Protein AF-0000000084555971 (afdb_homodimer)

Sequence (126 aa):
MSLELKLMESYNDGLSKGIIKGENAANRRTAMRMLKAEEPIEKIIKYTSLTEEEIQVLVGQVRMSLELKLMESYNDGLSKGIIKGENAANRRTAMRMLKAEEPIEKIIKYTSLTEEEIQVLVGQVR

Secondary structure (DSSP, 8-state):
--HHHHHHHHHHHHHHHHHHHHHHHHHHHHHHHHHHTT--HHHHHHHH---HHHHHHHHHHH-/--HHHHHHHHHHHHHHHHHHHHHHHHHHHHHHHHHHTT--HHHHHHHH---HHHHHHHHHHH-

Organism: NCBI:txid82374

Structure (mmCIF, N/CA/C/O backbone):
data_AF-0000000084555971-model_v1
#
loop_
_entity.id
_entity.type
_entity.pdbx_description
1 polymer Transposase
#
loop_
_atom_site.group_PDB
_atom_site.id
_atom_site.type_symbol
_atom_site.label_atom_id
_atom_site.label_alt_id
_atom_site.label_comp_id
_atom_site.label_asym_id
_atom_site.label_entity_id
_atom_site.label_seq_id
_atom_site.pdbx_PDB_ins_code
_atom_site.Cartn_x
_atom_site.Cartn_y
_atom_site.Cartn_z
_atom_site.occupancy
_atom_site.B_iso_or_equiv
_atom_site.auth_seq_id
_atom_site.auth_comp_id
_atom_site.auth_asym_id
_atom_site.auth_atom_id
_atom_site.pdbx_PDB_model_num
ATOM 1 N N . MET A 1 1 ? 6.602 27.656 20.719 1 73.94 1 MET A N 1
ATOM 2 C CA . MET A 1 1 ? 7.09 27.234 19.406 1 73.94 1 MET A CA 1
ATOM 3 C C . MET A 1 1 ? 6.5 28.109 18.297 1 73.94 1 MET A C 1
ATOM 5 O O . MET A 1 1 ? 5.359 28.562 18.406 1 73.94 1 MET A O 1
ATOM 9 N N . SER A 1 2 ? 7.312 28.578 17.219 1 91.25 2 SER A N 1
ATOM 10 C CA . SER A 1 2 ? 6.824 29.453 16.141 1 91.25 2 SER A CA 1
ATOM 11 C C . SER A 1 2 ? 5.703 28.781 15.352 1 91.25 2 SER A C 1
ATOM 13 O O . SER A 1 2 ? 5.535 27.562 15.422 1 91.25 2 SER A O 1
ATOM 15 N N . LEU A 1 3 ? 4.824 29.625 14.875 1 93.25 3 LEU A N 1
ATOM 16 C CA . LEU A 1 3 ? 3.723 29.188 14.023 1 93.25 3 LEU A CA 1
ATOM 17 C C . LEU A 1 3 ? 4.219 28.25 12.93 1 93.25 3 LEU A C 1
ATOM 19 O O . LEU A 1 3 ? 3.588 27.234 12.648 1 93.25 3 LEU A O 1
ATOM 23 N N . GLU A 1 4 ? 5.32 28.547 12.336 1 94.94 4 GLU A N 1
ATOM 24 C CA . GLU A 1 4 ? 5.906 27.734 11.273 1 94.94 4 GLU A CA 1
ATOM 25 C C . GLU A 1 4 ? 6.254 26.328 11.773 1 94.94 4 GLU A C 1
ATOM 27 O O . GLU A 1 4 ? 6.023 25.344 11.086 1 94.94 4 GLU A O 1
ATOM 32 N N . LEU A 1 5 ? 6.871 26.219 12.906 1 96.44 5 LEU A N 1
ATOM 33 C CA . LEU A 1 5 ? 7.246 24.938 13.477 1 96.44 5 LEU A CA 1
ATOM 34 C C . LEU A 1 5 ? 6.012 24.094 13.773 1 96.44 5 LEU A C 1
ATOM 36 O O . LEU A 1 5 ? 6.016 22.875 13.547 1 96.44 5 LEU A O 1
ATOM 40 N N . LYS A 1 6 ? 4.969 24.766 14.328 1 97.69 6 LYS A N 1
ATOM 41 C CA . LYS A 1 6 ? 3.723 24.062 14.633 1 97.69 6 LYS A CA 1
ATOM 42 C C . LYS A 1 6 ? 3.072 23.531 13.359 1 97.69 6 LYS A C 1
ATOM 44 O O . LYS A 1 6 ? 2.516 22.422 13.359 1 97.69 6 LYS A O 1
ATOM 49 N N . LEU A 1 7 ? 3.111 24.25 12.344 1 97.38 7 LEU A N 1
ATOM 50 C CA . LEU A 1 7 ? 2.564 23.828 11.055 1 97.38 7 LEU A CA 1
ATOM 51 C C . LEU A 1 7 ? 3.359 22.656 10.477 1 97.38 7 LEU A C 1
ATOM 53 O O . LEU A 1 7 ? 2.777 21.719 9.945 1 97.38 7 LEU A O 1
ATOM 57 N N . MET A 1 8 ? 4.652 22.719 10.562 1 97.5 8 MET A N 1
ATOM 58 C CA . MET A 1 8 ? 5.516 21.656 10.078 1 97.5 8 MET A CA 1
ATOM 59 C C . MET A 1 8 ? 5.258 20.359 10.859 1 97.5 8 MET A C 1
ATOM 61 O O . MET A 1 8 ? 5.18 19.281 10.273 1 97.5 8 MET A O 1
ATOM 65 N N . GLU A 1 9 ? 5.195 20.453 12.133 1 97.88 9 GLU A N 1
ATOM 66 C CA . GLU A 1 9 ? 4.922 19.297 12.977 1 97.88 9 GLU A CA 1
ATOM 67 C C . GLU A 1 9 ? 3.576 18.656 12.625 1 97.88 9 GLU A C 1
ATOM 69 O O . GLU A 1 9 ? 3.455 17.438 12.578 1 97.88 9 GLU A O 1
ATOM 74 N N . SER A 1 10 ? 2.617 19.562 12.484 1 98.38 10 SER A N 1
ATOM 75 C CA . SER A 1 10 ? 1.288 19.094 12.109 1 98.38 10 SER A CA 1
ATOM 76 C C . SER A 1 10 ? 1.318 18.359 10.773 1 98.38 10 SER A C 1
ATOM 78 O O . SER A 1 10 ? 0.711 17.297 10.625 1 98.38 10 SER A O 1
ATOM 80 N N . TYR A 1 11 ? 1.963 18.875 9.82 1 98.44 11 TYR A N 1
ATOM 81 C CA . TYR A 1 11 ? 2.135 18.25 8.516 1 98.44 11 TYR A CA 1
ATOM 82 C C . TYR A 1 11 ? 2.803 16.875 8.648 1 98.44 11 TYR A C 1
ATOM 84 O O . TYR A 1 11 ? 2.34 15.898 8.062 1 98.44 11 TYR A O 1
ATOM 92 N N . ASN A 1 12 ? 3.896 16.797 9.383 1 98.56 12 ASN A N 1
ATOM 93 C CA . ASN A 1 12 ? 4.656 15.562 9.555 1 98.56 12 ASN A CA 1
ATOM 94 C C . ASN A 1 12 ? 3.83 14.492 10.25 1 98.56 12 ASN A C 1
ATOM 96 O O . ASN A 1 12 ? 3.936 13.305 9.922 1 98.56 12 ASN A O 1
ATOM 100 N N . ASP A 1 13 ? 3.061 14.914 11.203 1 98.5 13 ASP A N 1
ATOM 101 C CA . ASP A 1 13 ? 2.156 13.984 11.867 1 98.5 13 ASP A CA 1
ATOM 102 C C . ASP A 1 13 ? 1.154 13.391 10.883 1 98.5 13 ASP A C 1
ATOM 104 O O . ASP A 1 13 ? 0.941 12.172 10.859 1 98.5 13 ASP A O 1
ATOM 108 N N . GLY A 1 14 ? 0.519 14.242 10.07 1 98.62 14 GLY A N 1
ATOM 109 C CA . GLY A 1 14 ? -0.382 13.773 9.031 1 98.62 14 GLY A CA 1
ATOM 110 C C . GLY A 1 14 ? 0.284 12.828 8.047 1 98.62 14 GLY A C 1
ATOM 111 O O . GLY A 1 14 ? -0.279 11.789 7.691 1 98.62 14 GLY A O 1
ATOM 112 N N . LEU A 1 15 ? 1.436 13.219 7.664 1 98.56 15 LEU A N 1
ATOM 113 C CA . LEU A 1 15 ? 2.197 12.43 6.707 1 98.56 15 LEU A CA 1
ATOM 114 C C . LEU A 1 15 ? 2.451 11.023 7.246 1 98.56 15 LEU A C 1
ATOM 116 O O . LEU A 1 15 ? 2.215 10.031 6.547 1 98.56 15 LEU A O 1
ATOM 120 N N . SER A 1 16 ? 2.938 10.938 8.461 1 98.56 16 SER A N 1
ATOM 121 C CA . SER A 1 16 ? 3.246 9.656 9.086 1 98.56 16 SER A CA 1
ATOM 122 C C . SER A 1 16 ? 2 8.781 9.203 1 98.56 16 SER A C 1
ATOM 124 O O . SER A 1 16 ? 2.033 7.602 8.852 1 98.56 16 SER A O 1
ATOM 126 N N . LYS A 1 17 ? 0.97 9.367 9.656 1 98.56 17 LYS A N 1
ATOM 127 C CA . LYS A 1 17 ? -0.292 8.641 9.766 1 98.56 17 LYS A CA 1
ATOM 128 C C . LYS A 1 17 ? -0.801 8.203 8.398 1 98.56 17 LYS A C 1
ATOM 130 O O . LYS A 1 17 ? -1.297 7.09 8.234 1 98.56 17 LYS A O 1
ATOM 135 N N . GLY A 1 18 ? -0.725 9.094 7.438 1 98.62 18 GLY A N 1
ATOM 136 C CA . GLY A 1 18 ? -1.142 8.797 6.078 1 98.62 18 GLY A CA 1
ATOM 137 C C . GLY A 1 18 ? -0.38 7.633 5.465 1 98.62 18 GLY A C 1
ATOM 13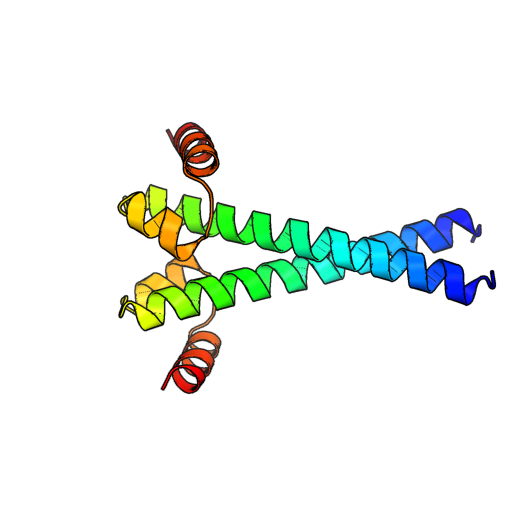8 O O . GLY A 1 18 ? -0.967 6.789 4.789 1 98.62 18 GLY A O 1
ATOM 139 N N . ILE A 1 19 ? 0.893 7.621 5.711 1 98.5 19 ILE A N 1
ATOM 140 C CA . ILE A 1 19 ? 1.728 6.547 5.184 1 98.5 19 ILE A CA 1
ATOM 141 C C . ILE A 1 19 ? 1.241 5.203 5.727 1 98.5 19 ILE A C 1
ATOM 143 O O . ILE A 1 19 ? 1.033 4.258 4.961 1 98.5 19 ILE A O 1
ATOM 147 N N . ILE A 1 20 ? 1.022 5.109 6.969 1 97.94 20 ILE A N 1
ATOM 148 C CA . ILE A 1 20 ? 0.573 3.877 7.605 1 97.94 20 ILE A CA 1
ATOM 149 C C . ILE A 1 20 ? -0.793 3.477 7.055 1 97.94 20 ILE A C 1
ATOM 151 O O . ILE A 1 20 ? -1.005 2.322 6.68 1 97.94 20 ILE A O 1
ATOM 155 N N . LYS A 1 21 ? -1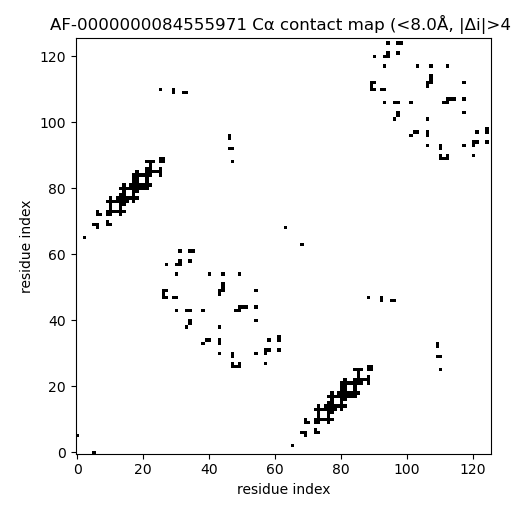.663 4.418 6.957 1 98 21 LYS A N 1
ATOM 156 C CA . LYS A 1 21 ? -3 4.172 6.426 1 98 21 LYS A CA 1
ATOM 157 C C . LYS A 1 21 ? -2.938 3.707 4.973 1 98 21 LYS A C 1
ATOM 159 O O . LYS A 1 21 ? -3.646 2.777 4.582 1 98 21 LYS A O 1
ATOM 164 N N . GLY A 1 22 ? -2.109 4.355 4.211 1 97.88 22 GLY A N 1
ATOM 165 C CA . GLY A 1 22 ? -1.953 4.004 2.809 1 97.88 22 GLY A CA 1
ATOM 166 C C . GLY A 1 22 ? -1.402 2.604 2.602 1 97.88 22 GLY A C 1
ATOM 167 O O . GLY A 1 22 ? -1.902 1.852 1.764 1 97.88 22 GLY A O 1
ATOM 168 N N . GLU A 1 23 ? -0.38 2.305 3.355 1 97.69 23 GLU A N 1
ATOM 169 C CA . GLU A 1 23 ? 0.211 0.973 3.273 1 97.69 23 GLU A CA 1
ATOM 170 C C . GLU A 1 23 ? -0.817 -0.108 3.598 1 97.69 23 GLU A C 1
ATOM 172 O O . GLU A 1 23 ? -0.934 -1.098 2.873 1 97.69 23 GLU A O 1
ATOM 177 N N . ASN A 1 24 ? -1.52 0.075 4.641 1 96.94 24 ASN A N 1
ATOM 178 C CA . ASN A 1 24 ? -2.527 -0.9 5.043 1 96.94 24 ASN A CA 1
ATOM 179 C C . ASN A 1 24 ? -3.619 -1.048 3.99 1 96.94 24 ASN A C 1
ATOM 181 O O . ASN A 1 24 ? -4.039 -2.164 3.676 1 96.94 24 ASN A O 1
ATOM 185 N N . ALA A 1 25 ? -4.098 0.045 3.504 1 96.69 25 ALA A N 1
ATOM 186 C CA . ALA A 1 25 ? -5.145 0.025 2.484 1 96.69 25 ALA A CA 1
ATOM 187 C C . ALA A 1 25 ? -4.691 -0.744 1.247 1 96.69 25 ALA A C 1
ATOM 189 O O . ALA A 1 25 ? -5.441 -1.554 0.701 1 96.69 25 ALA A O 1
ATOM 190 N N . ALA A 1 26 ? -3.453 -0.472 0.787 1 97.69 26 ALA A N 1
ATOM 191 C CA . ALA A 1 26 ? -2.922 -1.132 -0.403 1 97.69 26 ALA A CA 1
ATOM 192 C C . ALA A 1 26 ? -2.762 -2.633 -0.174 1 97.69 26 ALA A C 1
ATOM 194 O O . ALA A 1 26 ? -3.08 -3.438 -1.051 1 97.69 26 ALA A O 1
ATOM 195 N N . ASN A 1 27 ? -2.248 -2.951 0.981 1 98 27 ASN A N 1
ATOM 196 C CA . ASN A 1 27 ? -2.086 -4.367 1.3 1 98 27 ASN A CA 1
ATOM 197 C C . ASN A 1 27 ? -3.426 -5.094 1.316 1 98 27 ASN A C 1
ATOM 199 O O . ASN A 1 27 ? -3.543 -6.199 0.78 1 98 27 ASN A O 1
ATOM 203 N N . ARG A 1 28 ? -4.422 -4.516 1.865 1 97.19 28 ARG A N 1
ATOM 204 C CA . ARG A 1 28 ? -5.754 -5.109 1.929 1 97.19 28 ARG A CA 1
ATOM 205 C C . ARG A 1 28 ? -6.355 -5.254 0.535 1 97.19 28 ARG A C 1
ATOM 207 O O . ARG A 1 28 ? -6.98 -6.27 0.225 1 97.19 28 ARG A O 1
ATOM 214 N N . ARG A 1 29 ? -6.168 -4.219 -0.214 1 97.19 29 ARG A N 1
ATOM 215 C CA . ARG A 1 29 ? -6.68 -4.254 -1.58 1 97.19 29 ARG A CA 1
ATOM 216 C C . ARG A 1 29 ? -6.043 -5.395 -2.371 1 97.19 29 ARG A C 1
ATOM 218 O O . ARG A 1 29 ? -6.738 -6.133 -3.072 1 97.19 29 ARG A O 1
ATOM 225 N N . THR A 1 30 ? -4.734 -5.48 -2.273 1 98.38 30 THR A N 1
ATOM 226 C CA . THR A 1 30 ? -4.023 -6.547 -2.969 1 98.38 30 THR A CA 1
ATOM 227 C C . THR A 1 30 ? -4.488 -7.918 -2.475 1 98.38 30 THR A C 1
ATOM 229 O O . THR A 1 30 ? -4.746 -8.82 -3.277 1 98.38 30 THR A O 1
ATOM 232 N N . ALA A 1 31 ? -4.672 -8.047 -1.209 1 98.06 31 ALA A N 1
ATOM 233 C CA . ALA A 1 31 ? -5.148 -9.305 -0.625 1 98.06 31 ALA A CA 1
ATOM 234 C C . ALA A 1 31 ? -6.527 -9.672 -1.162 1 98.06 31 ALA A C 1
ATOM 236 O O . ALA A 1 31 ? -6.773 -10.82 -1.527 1 98.06 31 ALA A O 1
ATOM 237 N N . MET A 1 32 ? -7.359 -8.727 -1.218 1 97.12 32 MET A N 1
ATOM 238 C CA . MET A 1 32 ? -8.719 -8.945 -1.713 1 97.12 32 MET A CA 1
ATOM 239 C C . MET A 1 32 ? -8.695 -9.43 -3.16 1 97.12 32 MET A C 1
ATOM 241 O O . MET A 1 32 ? -9.445 -10.336 -3.529 1 97.12 32 MET A O 1
ATOM 245 N N . ARG A 1 33 ? -7.848 -8.805 -3.916 1 97.25 33 ARG A N 1
ATOM 246 C CA . ARG A 1 33 ? -7.719 -9.203 -5.316 1 97.25 33 ARG A CA 1
ATOM 247 C C . ARG A 1 33 ? -7.227 -10.641 -5.438 1 97.25 33 ARG A C 1
ATOM 249 O O . ARG A 1 33 ? -7.723 -11.406 -6.266 1 97.25 33 ARG A O 1
ATOM 256 N N . MET A 1 34 ? -6.344 -10.961 -4.633 1 97.69 34 MET A N 1
ATOM 257 C CA . MET A 1 34 ? -5.777 -12.305 -4.676 1 97.69 34 MET A CA 1
ATOM 258 C C . MET A 1 3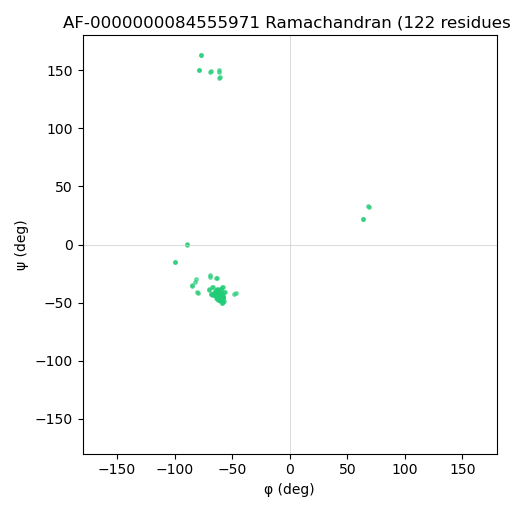4 ? -6.793 -13.336 -4.195 1 97.69 34 MET A C 1
ATOM 260 O O . MET A 1 34 ? -6.867 -14.438 -4.742 1 97.69 34 MET A O 1
ATOM 264 N N . LEU A 1 35 ? -7.539 -12.977 -3.191 1 97 35 LEU A N 1
ATOM 265 C CA . LEU A 1 35 ? -8.586 -13.867 -2.709 1 97 35 LEU A CA 1
ATOM 266 C C . LEU A 1 35 ? -9.625 -14.125 -3.795 1 97 35 LEU A C 1
ATOM 268 O O . LEU A 1 35 ? -10.031 -15.273 -4.012 1 97 35 LEU A O 1
ATOM 272 N N . LYS A 1 36 ? -9.977 -13.094 -4.453 1 95.69 36 LYS A N 1
ATOM 273 C CA . LYS A 1 36 ? -10.961 -13.211 -5.52 1 95.69 36 LYS A CA 1
ATOM 274 C C . LYS A 1 36 ? -10.445 -14.094 -6.652 1 95.69 36 LYS A C 1
ATOM 276 O O . LYS A 1 36 ? -11.219 -14.797 -7.305 1 95.69 36 LYS A O 1
ATOM 281 N N . ALA A 1 37 ? -9.141 -14.07 -6.758 1 95.69 37 ALA A N 1
ATOM 282 C CA . ALA A 1 37 ? -8.5 -14.875 -7.793 1 95.69 37 ALA A CA 1
ATOM 283 C C . ALA A 1 37 ? -8.18 -16.281 -7.277 1 95.69 37 ALA A C 1
ATOM 285 O O . ALA A 1 37 ? -7.527 -17.062 -7.965 1 95.69 37 ALA A O 1
ATOM 286 N N . GLU A 1 38 ? -8.508 -16.516 -6.051 1 96.12 38 GLU A N 1
ATOM 287 C CA . GLU A 1 38 ? -8.375 -17.844 -5.43 1 96.12 38 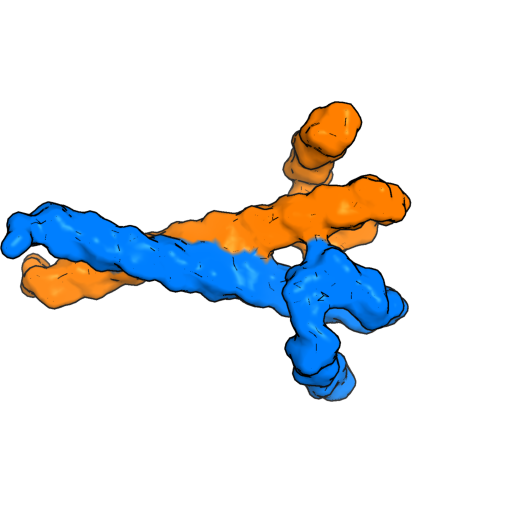GLU A CA 1
ATOM 288 C C . GLU A 1 38 ? -6.902 -18.219 -5.25 1 96.12 38 GLU A C 1
ATOM 290 O O . GLU A 1 38 ? -6.523 -19.375 -5.441 1 96.12 38 GLU A O 1
ATOM 295 N N . GLU A 1 39 ? -6.172 -17.25 -5.031 1 96.44 39 GLU A N 1
ATOM 296 C CA . GLU A 1 39 ? -4.781 -17.531 -4.684 1 96.44 39 GLU A CA 1
ATOM 297 C C . GLU A 1 39 ? -4.676 -18.188 -3.311 1 96.44 39 GLU A C 1
ATOM 299 O O . GLU A 1 39 ? -5.488 -17.906 -2.424 1 96.44 39 GLU A O 1
ATOM 304 N N . PRO A 1 40 ? -3.633 -19.031 -3.172 1 95.69 40 PRO A N 1
ATOM 305 C CA . PRO A 1 40 ? -3.441 -19.656 -1.861 1 95.69 40 PRO A CA 1
ATOM 306 C C . PRO A 1 40 ? -3.188 -18.641 -0.752 1 95.69 40 PRO A C 1
ATOM 308 O O . PRO A 1 40 ? -2.455 -17.672 -0.957 1 95.69 40 PRO A O 1
ATOM 311 N N . ILE A 1 41 ? -3.695 -18.859 0.474 1 95.19 41 ILE A N 1
ATOM 312 C CA . ILE A 1 41 ? -3.631 -17.953 1.615 1 95.19 41 ILE A CA 1
ATOM 313 C C . ILE A 1 41 ? -2.174 -17.734 2.01 1 95.19 41 ILE A C 1
ATOM 315 O O . ILE A 1 41 ? -1.79 -16.609 2.363 1 95.19 41 ILE A O 1
ATOM 319 N N . GLU A 1 42 ? -1.393 -18.75 1.942 1 95.56 42 GLU A N 1
ATOM 320 C CA . GLU A 1 42 ? 0.02 -18.656 2.299 1 95.56 42 GLU A CA 1
ATOM 321 C C . GLU A 1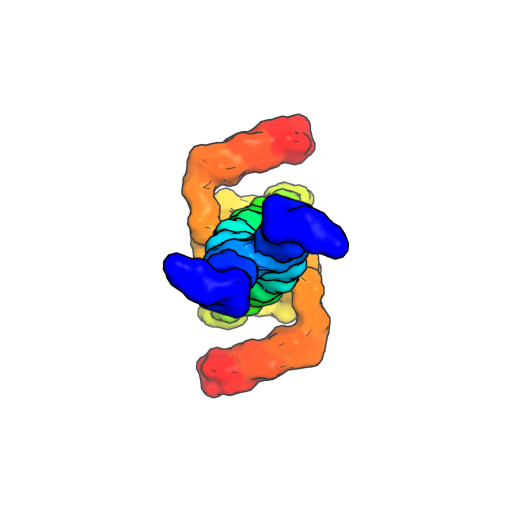 42 ? 0.742 -17.641 1.418 1 95.56 42 GLU A C 1
ATOM 323 O O . GLU A 1 42 ? 1.604 -16.906 1.896 1 95.56 42 GLU A O 1
ATOM 328 N N . LYS A 1 43 ? 0.425 -17.578 0.165 1 96.31 43 LYS A N 1
ATOM 329 C CA . LYS A 1 43 ? 1.012 -16.609 -0.761 1 96.31 43 LYS A CA 1
ATOM 330 C C . LYS A 1 43 ? 0.558 -15.195 -0.437 1 96.31 43 LYS A C 1
ATOM 332 O O . LYS A 1 43 ? 1.354 -14.25 -0.491 1 96.31 43 LYS A O 1
ATOM 337 N N . ILE A 1 44 ? -0.68 -15.047 -0.139 1 97.56 44 ILE A N 1
ATOM 338 C CA . ILE A 1 44 ? -1.244 -13.742 0.187 1 97.56 44 ILE A CA 1
ATOM 339 C C . ILE A 1 44 ? -0.543 -13.164 1.416 1 97.56 44 ILE A C 1
ATOM 341 O O . ILE A 1 44 ? -0.147 -12 1.424 1 97.56 44 ILE A O 1
ATOM 345 N N . ILE A 1 45 ? -0.337 -13.992 2.4 1 96.75 45 ILE A N 1
ATOM 346 C CA . ILE A 1 45 ? 0.35 -13.57 3.619 1 96.75 45 ILE A CA 1
ATOM 347 C C . ILE A 1 45 ? 1.78 -13.156 3.289 1 96.75 45 ILE A C 1
ATOM 349 O O . ILE A 1 45 ? 2.248 -12.109 3.74 1 96.75 45 ILE A O 1
ATOM 353 N N . LYS A 1 46 ? 2.35 -13.938 2.523 1 96.44 46 LYS A N 1
ATOM 354 C CA . LYS A 1 46 ? 3.748 -13.719 2.164 1 96.44 46 LYS A CA 1
ATOM 355 C C . LYS A 1 46 ? 3.934 -12.398 1.426 1 96.44 46 LYS A C 1
ATOM 357 O O . LYS A 1 46 ? 4.895 -11.672 1.677 1 96.44 46 LYS A O 1
ATOM 362 N N . TYR A 1 47 ? 3.094 -12.125 0.564 1 97.44 47 TYR A N 1
ATOM 363 C CA . TYR A 1 47 ? 3.297 -10.984 -0.323 1 97.44 47 TYR A CA 1
ATOM 364 C C . TYR A 1 47 ? 2.803 -9.695 0.324 1 97.44 47 TYR A C 1
ATOM 366 O O . TYR A 1 47 ? 3.393 -8.633 0.13 1 97.44 47 TYR A O 1
ATOM 374 N N . THR A 1 48 ? 1.736 -9.711 1.092 1 97.31 48 THR A N 1
ATOM 375 C CA . THR A 1 48 ? 1.108 -8.5 1.609 1 97.31 48 THR A CA 1
ATOM 376 C C . THR A 1 48 ? 1.541 -8.242 3.051 1 97.31 48 THR A C 1
ATOM 378 O O . THR A 1 48 ? 1.323 -7.148 3.582 1 97.31 48 THR A O 1
ATOM 381 N N . SER A 1 49 ? 2.074 -9.156 3.674 1 93.81 49 SER A N 1
ATOM 382 C CA . SER A 1 49 ? 2.539 -9.086 5.055 1 93.81 49 SER A CA 1
ATOM 383 C C . SER A 1 49 ? 1.381 -8.859 6.02 1 93.81 49 SER A C 1
ATOM 385 O O . SER A 1 49 ? 1.551 -8.227 7.062 1 93.81 49 SER A O 1
ATOM 387 N N . LEU A 1 50 ? 0.259 -9.18 5.602 1 96.25 50 LEU A N 1
ATOM 388 C CA . LEU A 1 50 ? -0.891 -9.211 6.5 1 96.25 50 LEU A CA 1
ATOM 389 C C . LEU A 1 50 ? -0.886 -10.477 7.352 1 96.25 50 LEU A C 1
ATOM 391 O O . LEU A 1 50 ? -0.376 -11.516 6.926 1 96.25 50 LEU A O 1
ATOM 395 N N . THR A 1 51 ? -1.431 -10.289 8.477 1 95.56 51 THR A N 1
ATOM 396 C CA . THR A 1 51 ? -1.502 -11.453 9.352 1 95.56 51 THR A CA 1
ATOM 397 C C . THR A 1 51 ? -2.621 -12.391 8.914 1 95.56 51 THR A C 1
ATOM 399 O O . THR A 1 51 ? -3.514 -11.992 8.164 1 95.56 51 THR A O 1
ATOM 402 N N . GLU A 1 52 ? -2.533 -13.594 9.406 1 94.75 52 GLU A N 1
ATOM 403 C CA . GLU A 1 52 ? -3.588 -14.562 9.125 1 94.75 52 GLU A CA 1
ATOM 404 C C . GLU A 1 52 ? -4.949 -14.047 9.578 1 94.75 52 GLU A C 1
ATOM 406 O O . GLU A 1 52 ? -5.957 -14.25 8.898 1 94.75 52 GLU A O 1
ATOM 411 N N . GLU A 1 53 ? -4.945 -13.422 10.719 1 95.38 53 GLU A N 1
ATOM 412 C CA . GLU A 1 53 ? -6.18 -12.867 11.266 1 95.38 53 GLU A CA 1
ATOM 413 C C . GLU A 1 53 ? -6.766 -11.812 10.344 1 95.38 53 GLU A C 1
ATOM 415 O O . GLU A 1 53 ? -7.973 -11.789 10.102 1 95.38 53 GLU A O 1
ATOM 420 N N . GLU A 1 54 ? -5.973 -10.969 9.836 1 95.75 54 GLU A N 1
ATOM 421 C CA . GLU A 1 54 ? -6.418 -9.93 8.914 1 95.75 54 GLU A CA 1
ATOM 422 C C . GLU A 1 54 ? -6.984 -10.531 7.633 1 95.75 54 GLU A C 1
ATOM 424 O O . GLU A 1 54 ? -7.996 -10.055 7.113 1 95.75 54 GLU A O 1
ATOM 429 N N . ILE A 1 55 ? -6.359 -11.523 7.172 1 95.31 55 ILE A N 1
ATOM 430 C CA . ILE A 1 55 ? -6.797 -12.195 5.953 1 95.31 55 ILE A CA 1
ATOM 431 C C . ILE A 1 55 ? -8.156 -12.844 6.18 1 95.31 55 ILE A C 1
ATOM 433 O O . ILE A 1 55 ? -9.023 -12.805 5.305 1 95.31 55 ILE A O 1
ATOM 437 N N . GLN A 1 56 ? -8.297 -13.422 7.312 1 93.31 56 GLN A N 1
ATOM 438 C CA . GLN A 1 56 ? -9.555 -14.086 7.617 1 93.31 56 GLN A CA 1
ATOM 439 C C . GLN A 1 56 ? -10.711 -13.086 7.625 1 93.31 56 GLN A C 1
ATOM 441 O O . GLN A 1 56 ? -11.828 -13.414 7.203 1 93.31 56 GLN A O 1
ATOM 446 N N . VAL A 1 57 ? -10.422 -11.961 8.133 1 94.56 57 VAL A N 1
ATOM 447 C CA . VAL A 1 57 ? -11.422 -10.906 8.125 1 94.56 57 VAL A CA 1
ATOM 448 C C . VAL A 1 57 ? -11.812 -10.57 6.684 1 94.56 57 VAL A C 1
ATOM 450 O O . VAL A 1 57 ? -12.992 -10.391 6.379 1 94.56 57 VAL A O 1
ATOM 453 N N . LEU A 1 58 ? -10.883 -10.484 5.805 1 94.31 58 LEU A N 1
ATOM 454 C CA . LEU A 1 58 ? -11.125 -10.156 4.406 1 94.31 58 LEU A CA 1
ATOM 455 C C . LEU A 1 58 ? -11.898 -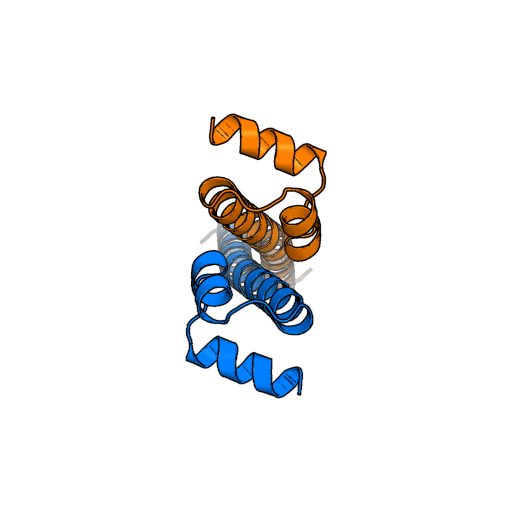11.273 3.713 1 94.31 58 LEU A C 1
ATOM 457 O O . LEU A 1 58 ? -12.742 -11.008 2.855 1 94.31 58 LEU A O 1
ATOM 461 N N . VAL A 1 59 ? -11.547 -12.484 4.129 1 92 59 VAL A N 1
ATOM 462 C CA . VAL A 1 59 ? -12.266 -13.625 3.584 1 92 59 VAL A CA 1
ATOM 463 C C . VAL A 1 59 ? -13.758 -13.492 3.881 1 92 59 VAL A C 1
ATOM 465 O O . VAL A 1 59 ? -14.602 -13.773 3.021 1 92 59 VAL A O 1
ATOM 468 N N . GLY A 1 60 ? -13.945 -12.977 5.039 1 90.62 60 GLY A N 1
ATOM 469 C CA . GLY A 1 60 ? -15.328 -12.766 5.449 1 90.62 60 GLY A CA 1
ATOM 470 C C . GLY A 1 60 ? -16.031 -11.68 4.656 1 90.62 60 GLY A C 1
ATOM 471 O O . GLY A 1 60 ? -17.25 -11.703 4.504 1 90.62 60 GLY A O 1
ATOM 472 N N . GLN A 1 61 ? -15.328 -10.82 4.215 1 85.56 61 GLN A N 1
ATOM 473 C CA . GLN A 1 61 ? -15.898 -9.719 3.441 1 85.56 61 GLN A CA 1
ATOM 474 C C . GLN A 1 61 ? -16.141 -10.133 1.994 1 85.56 61 GLN A C 1
ATOM 476 O O . GLN A 1 61 ? -17.016 -9.578 1.32 1 85.56 61 GLN A O 1
ATOM 481 N N . VAL A 1 62 ? -15.359 -11 1.551 1 78.38 62 VAL A N 1
ATOM 482 C CA . VAL A 1 62 ? -15.492 -11.484 0.18 1 78.38 62 VAL A CA 1
ATOM 483 C C . VAL A 1 62 ? -16.594 -12.523 0.103 1 78.38 62 VAL A C 1
ATOM 485 O O . VAL A 1 62 ? -17.359 -12.562 -0.868 1 78.38 62 VAL A O 1
ATOM 488 N N . ARG A 1 63 ? -16.703 -13.422 1.063 1 71.19 63 ARG A N 1
ATOM 489 C CA . ARG A 1 63 ? -17.781 -14.391 1.079 1 71.19 63 ARG A CA 1
ATOM 490 C C . ARG A 1 63 ? -19.109 -13.727 1.41 1 71.19 63 ARG A C 1
ATOM 492 O O . ARG A 1 63 ? -19.172 -12.82 2.246 1 71.19 63 ARG A O 1
ATOM 499 N N . MET B 1 1 ? -7.172 33.312 8.438 1 74.75 1 MET B N 1
ATOM 500 C CA . MET B 1 1 ? -7.633 32 8.938 1 74.75 1 MET B CA 1
ATOM 501 C C . MET B 1 1 ? -7.043 31.719 10.312 1 74.75 1 MET B C 1
ATOM 503 O O . MET B 1 1 ? -5.91 32.094 10.602 1 74.75 1 MET B O 1
ATOM 507 N N . SER B 1 2 ? -7.832 31.156 11.359 1 91.31 2 SER B N 1
ATOM 508 C CA . SER B 1 2 ? -7.352 30.891 12.711 1 91.31 2 SER B CA 1
ATOM 509 C C . SER B 1 2 ? -6.211 29.891 12.711 1 91.31 2 SER B C 1
ATOM 511 O O . SER B 1 2 ? -6.016 29.156 11.734 1 91.31 2 SER B O 1
ATOM 513 N N . LEU B 1 3 ? -5.359 30.062 13.695 1 93.38 3 LEU B N 1
ATOM 514 C CA . LEU B 1 3 ? -4.242 29.141 13.906 1 93.38 3 LEU B CA 1
ATOM 515 C C . LEU B 1 3 ? -4.711 27.688 13.867 1 93.38 3 LEU B C 1
ATOM 517 O O . LEU B 1 3 ? -4.055 26.844 13.266 1 93.38 3 LEU B O 1
ATOM 521 N N . GLU B 1 4 ? -5.809 27.406 14.469 1 95 4 GLU B N 1
ATOM 522 C CA . GLU B 1 4 ? -6.367 26.047 14.508 1 95 4 GLU B CA 1
ATOM 523 C C . GLU B 1 4 ? -6.691 25.547 13.102 1 95 4 GLU B C 1
ATOM 525 O O . GLU B 1 4 ? -6.426 24.391 12.773 1 95 4 GLU B O 1
ATOM 530 N N . LEU B 1 5 ? -7.312 26.344 12.289 1 96.38 5 LEU B N 1
ATOM 531 C CA . LEU B 1 5 ? -7.664 25.969 10.93 1 96.38 5 LEU B CA 1
ATOM 532 C C . LEU B 1 5 ? -6.41 25.688 10.102 1 96.38 5 LEU B C 1
ATOM 534 O O . LEU B 1 5 ? -6.391 24.75 9.305 1 96.38 5 LEU B O 1
ATOM 538 N N . LYS B 1 6 ? -5.391 26.562 10.281 1 97.69 6 LYS B N 1
ATOM 539 C CA . LYS B 1 6 ? -4.137 26.375 9.562 1 97.69 6 LYS B CA 1
ATOM 540 C C . LYS B 1 6 ? -3.465 25.062 9.953 1 97.69 6 LYS B C 1
ATOM 542 O O . LYS B 1 6 ? -2.885 24.375 9.109 1 97.69 6 LYS B O 1
ATOM 547 N N . LEU B 1 7 ? -3.51 24.719 11.156 1 97.38 7 LEU B N 1
ATOM 548 C CA . LEU B 1 7 ? -2.941 23.484 11.656 1 97.38 7 LEU B CA 1
ATOM 549 C C . LEU B 1 7 ? -3.707 22.281 11.109 1 97.38 7 LEU B C 1
ATOM 551 O O . LEU B 1 7 ? -3.104 21.281 10.719 1 97.38 7 LEU B O 1
ATOM 555 N N . MET B 1 8 ? -4.996 22.359 11.094 1 97.5 8 MET B N 1
ATOM 556 C CA . MET B 1 8 ? -5.836 21.297 10.555 1 97.5 8 MET B CA 1
ATOM 557 C C . MET B 1 8 ? -5.559 21.094 9.07 1 97.5 8 MET B C 1
ATOM 559 O O . MET B 1 8 ? -5.453 19.953 8.609 1 97.5 8 MET B O 1
ATOM 563 N N . GLU B 1 9 ? -5.516 22.125 8.32 1 97.88 9 GLU B N 1
ATOM 564 C CA . GLU B 1 9 ? -5.223 22.047 6.895 1 97.88 9 GLU B CA 1
ATOM 565 C C . GLU B 1 9 ? -3.863 21.391 6.645 1 97.88 9 GLU B C 1
ATOM 567 O O . GLU B 1 9 ? -3.717 20.578 5.727 1 97.88 9 GLU B O 1
ATOM 572 N N . SER B 1 10 ? -2.92 21.875 7.453 1 98.38 10 SER B N 1
ATOM 573 C CA . SER B 1 10 ? -1.577 21.312 7.344 1 98.38 10 SER B CA 1
ATOM 574 C C . SER B 1 10 ? -1.583 19.812 7.625 1 98.38 10 SER B C 1
ATOM 576 O O . SER B 1 10 ? -0.95 19.031 6.902 1 98.38 10 SER B O 1
ATOM 578 N N . TYR B 1 11 ? -2.227 19.391 8.633 1 98.44 11 TYR B N 1
ATOM 579 C CA . TYR B 1 11 ? -2.375 17.984 8.969 1 98.44 11 TYR B CA 1
ATOM 580 C C . TYR B 1 11 ? -3.014 17.203 7.824 1 98.44 11 TYR B C 1
ATOM 582 O O . TYR B 1 11 ? -2.523 16.141 7.434 1 98.44 11 TYR B O 1
ATOM 590 N N . ASN B 1 12 ? -4.113 17.703 7.266 1 98.56 12 ASN B N 1
ATOM 591 C CA . ASN B 1 12 ? -4.848 17.031 6.191 1 98.56 12 ASN B CA 1
ATOM 592 C C . ASN B 1 12 ? -4.004 16.906 4.926 1 98.56 12 ASN B C 1
ATOM 594 O O . ASN B 1 12 ? -4.086 15.906 4.219 1 98.56 12 ASN B O 1
ATOM 598 N N . ASP B 1 13 ? -3.262 17.938 4.664 1 98.5 13 ASP B N 1
ATOM 599 C CA . ASP B 1 13 ? -2.344 17.875 3.531 1 98.5 13 ASP B CA 1
ATOM 600 C C . ASP B 1 13 ? -1.319 16.75 3.709 1 98.5 13 ASP B C 1
ATOM 602 O O . ASP B 1 13 ? -1.079 15.977 2.787 1 98.5 13 ASP B O 1
ATOM 606 N N . GLY B 1 14 ? -0.69 16.672 4.887 1 98.62 14 GLY B N 1
ATOM 607 C CA . GLY B 1 14 ? 0.229 15.594 5.191 1 98.62 14 GLY B CA 1
ATOM 608 C C . GLY B 1 14 ? -0.407 14.219 5.078 1 98.62 14 GLY B C 1
ATOM 609 O O . GLY B 1 14 ? 0.18 13.305 4.5 1 98.62 14 GLY B O 1
ATOM 610 N N . LEU B 1 15 ? -1.564 14.164 5.609 1 98.62 15 LEU B N 1
ATOM 611 C CA . LEU B 1 15 ? -2.301 12.898 5.594 1 98.62 15 LEU B CA 1
ATOM 612 C C . LEU B 1 15 ? -2.527 12.422 4.164 1 98.62 15 LEU B C 1
ATOM 614 O O . LEU B 1 15 ? -2.264 11.266 3.842 1 98.62 15 LEU B O 1
ATOM 618 N N . SER B 1 16 ? -3.027 13.297 3.328 1 98.56 16 SER B N 1
ATOM 619 C CA . SER B 1 16 ? -3.314 12.969 1.937 1 98.56 16 SER B CA 1
ATOM 620 C C . SER B 1 16 ? -2.053 12.531 1.2 1 98.56 16 SER B C 1
ATOM 622 O O . SER B 1 16 ? -2.057 11.508 0.505 1 98.56 16 SER B O 1
ATOM 624 N N . LYS B 1 17 ? -1.029 13.266 1.369 1 98.62 17 LYS B N 1
ATOM 625 C CA . LYS B 1 17 ? 0.247 12.922 0.75 1 98.62 17 LYS B CA 1
ATOM 626 C C . LYS B 1 17 ? 0.777 11.594 1.289 1 98.62 17 LYS B C 1
ATOM 628 O O . LYS B 1 17 ? 1.297 10.773 0.531 1 98.62 17 LYS B O 1
ATOM 633 N N . GLY B 1 18 ? 0.681 11.414 2.578 1 98.62 18 GLY B N 1
ATOM 634 C CA . GLY B 1 18 ? 1.118 10.18 3.207 1 98.62 18 GLY B CA 1
ATOM 635 C C . GLY B 1 18 ? 0.389 8.953 2.689 1 98.62 18 GLY B C 1
ATOM 636 O O . GLY B 1 18 ? 1.002 7.902 2.471 1 98.62 18 GLY B O 1
ATOM 637 N N . ILE B 1 19 ? -0.875 9.102 2.508 1 98.5 19 ILE B N 1
ATOM 638 C CA . ILE B 1 19 ? -1.681 8 2 1 98.5 19 ILE B CA 1
ATOM 639 C C . ILE B 1 19 ? -1.171 7.578 0.624 1 98.5 19 ILE B C 1
ATOM 641 O O . ILE B 1 19 ? -0.937 6.395 0.376 1 98.5 19 ILE B O 1
ATOM 645 N N . ILE B 1 20 ? -0.958 8.484 -0.233 1 97.94 20 ILE B N 1
ATOM 646 C CA . ILE B 1 20 ? -0.487 8.211 -1.586 1 97.94 20 ILE B CA 1
ATOM 647 C C . ILE B 1 20 ? 0.894 7.562 -1.531 1 97.94 20 ILE B C 1
ATOM 649 O O . ILE B 1 20 ? 1.136 6.547 -2.188 1 97.94 20 ILE B O 1
ATOM 653 N N . LYS B 1 21 ? 1.743 8.102 -0.737 1 98 21 LYS B N 1
ATOM 654 C CA . LYS B 1 21 ? 3.092 7.566 -0.579 1 98 21 LYS B CA 1
ATOM 655 C C . LYS B 1 21 ? 3.055 6.148 -0.019 1 98 21 LYS B C 1
ATOM 657 O O . LYS B 1 21 ? 3.787 5.273 -0.486 1 98 21 LYS B O 1
ATOM 662 N N . GLY B 1 22 ? 2.221 5.953 0.965 1 97.88 22 GLY B N 1
ATOM 663 C CA . GLY B 1 22 ? 2.088 4.641 1.578 1 97.88 22 GLY B CA 1
ATOM 664 C C . GLY B 1 22 ? 1.57 3.584 0.621 1 97.88 22 GLY B C 1
ATOM 665 O O . GLY B 1 22 ? 2.096 2.469 0.575 1 97.88 22 GLY B O 1
ATOM 666 N N . GLU B 1 23 ? 0.545 3.953 -0.095 1 97.69 23 GLU B N 1
ATOM 667 C CA . GLU B 1 23 ? -0.013 3.033 -1.08 1 97.69 23 GLU B CA 1
ATOM 668 C C . GLU B 1 23 ? 1.035 2.625 -2.111 1 97.69 23 GLU B C 1
ATOM 670 O O . GLU B 1 23 ? 1.183 1.439 -2.418 1 97.69 23 GLU B O 1
ATOM 675 N N . ASN B 1 24 ? 1.718 3.557 -2.621 1 96.94 24 ASN B N 1
ATOM 676 C CA . ASN B 1 24 ? 2.742 3.277 -3.621 1 96.94 24 ASN B CA 1
ATOM 677 C C . ASN B 1 24 ? 3.85 2.393 -3.057 1 96.94 24 ASN B C 1
ATOM 679 O O . ASN B 1 24 ? 4.297 1.453 -3.717 1 96.94 24 ASN B O 1
ATOM 683 N N . ALA B 1 25 ? 4.316 2.715 -1.895 1 96.69 25 ALA B N 1
ATOM 684 C CA . ALA B 1 25 ? 5.371 1.937 -1.255 1 96.69 25 ALA B CA 1
ATOM 685 C C . ALA B 1 25 ? 4.949 0.482 -1.073 1 96.69 25 ALA B C 1
ATOM 687 O O . ALA B 1 25 ? 5.727 -0.436 -1.345 1 96.69 25 ALA B O 1
ATOM 688 N N . ALA B 1 26 ? 3.709 0.268 -0.583 1 97.75 26 ALA B N 1
ATOM 689 C CA . ALA B 1 26 ? 3.205 -1.082 -0.348 1 97.75 26 ALA B CA 1
ATOM 690 C C . ALA B 1 26 ? 3.078 -1.855 -1.657 1 97.75 26 ALA B C 1
ATOM 692 O O . ALA B 1 26 ? 3.426 -3.037 -1.726 1 97.75 26 ALA B O 1
ATOM 693 N N . ASN B 1 27 ? 2.557 -1.174 -2.648 1 98 27 ASN B N 1
ATOM 694 C CA . ASN B 1 27 ? 2.424 -1.821 -3.949 1 98 27 ASN B CA 1
ATOM 695 C C . ASN B 1 27 ? 3.779 -2.236 -4.512 1 98 27 ASN B C 1
ATOM 697 O O . ASN B 1 27 ? 3.93 -3.346 -5.027 1 98 27 ASN B O 1
ATOM 701 N N . ARG B 1 28 ? 4.754 -1.424 -4.398 1 97.19 28 ARG B N 1
ATOM 702 C CA . ARG B 1 28 ? 6.098 -1.718 -4.883 1 97.19 28 ARG B CA 1
ATOM 703 C C . ARG B 1 28 ? 6.715 -2.879 -4.109 1 97.19 28 ARG B C 1
ATOM 705 O O . ARG B 1 28 ? 7.367 -3.744 -4.699 1 97.19 28 ARG B O 1
ATOM 712 N N . ARG B 1 29 ? 6.516 -2.816 -2.84 1 97.12 29 ARG B N 1
ATOM 713 C CA . ARG B 1 29 ? 7.039 -3.891 -2.002 1 97.12 29 ARG B CA 1
ATOM 714 C C . ARG B 1 29 ? 6.438 -5.234 -2.395 1 97.12 29 ARG B C 1
ATOM 716 O O . ARG B 1 29 ? 7.156 -6.23 -2.521 1 97.12 29 ARG B O 1
ATOM 723 N N . THR B 1 30 ? 5.145 -5.234 -2.531 1 98.38 30 THR B N 1
ATOM 724 C CA . THR B 1 30 ? 4.465 -6.461 -2.932 1 98.38 30 THR B CA 1
ATOM 725 C C . THR B 1 30 ? 4.949 -6.926 -4.301 1 98.38 30 THR B C 1
ATOM 727 O O . THR B 1 30 ? 5.234 -8.109 -4.496 1 98.38 30 THR B O 1
ATOM 730 N N . ALA B 1 31 ? 5.121 -6.02 -5.199 1 98.06 31 ALA B N 1
ATOM 731 C CA . ALA B 1 31 ? 5.617 -6.344 -6.535 1 98.06 31 ALA B CA 1
ATOM 732 C C . ALA B 1 31 ? 7.008 -6.965 -6.465 1 98.06 31 ALA B C 1
ATOM 734 O O . ALA B 1 31 ? 7.281 -7.969 -7.129 1 98.06 31 ALA B O 1
ATOM 735 N N . MET B 1 32 ? 7.824 -6.398 -5.684 1 97.12 32 MET B N 1
ATOM 736 C CA . MET B 1 32 ? 9.188 -6.898 -5.527 1 97.12 32 MET B CA 1
ATOM 737 C C . MET B 1 32 ? 9.188 -8.328 -4.992 1 97.12 32 MET B C 1
ATOM 739 O O . MET B 1 32 ? 9.961 -9.164 -5.461 1 97.12 32 MET B O 1
ATOM 743 N N . ARG B 1 33 ? 8.336 -8.539 -4.051 1 97.19 33 ARG B N 1
ATOM 744 C CA . ARG B 1 33 ? 8.227 -9.883 -3.48 1 97.19 33 ARG B CA 1
ATOM 745 C C . ARG B 1 33 ? 7.77 -10.891 -4.527 1 97.19 33 ARG B C 1
ATOM 747 O O . ARG B 1 33 ? 8.289 -12 -4.602 1 97.19 33 ARG B O 1
ATOM 754 N N . MET B 1 34 ? 6.883 -10.484 -5.281 1 97.69 34 MET B N 1
ATOM 755 C CA . MET B 1 34 ? 6.348 -11.375 -6.309 1 97.69 34 MET B CA 1
ATOM 756 C C . MET B 1 34 ? 7.379 -11.625 -7.398 1 97.69 34 MET B C 1
ATOM 758 O O . MET B 1 34 ? 7.488 -12.742 -7.91 1 97.69 34 MET B O 1
ATOM 762 N N . LEU B 1 35 ? 8.117 -10.602 -7.73 1 97 35 LEU B N 1
ATOM 763 C CA . LEU B 1 35 ? 9.18 -10.766 -8.719 1 97 35 LEU B CA 1
ATOM 764 C C . LEU B 1 35 ? 10.227 -11.75 -8.227 1 97 35 LEU B C 1
ATOM 766 O O . LEU B 1 35 ? 10.664 -12.633 -8.977 1 97 35 LEU B O 1
ATOM 770 N N . LYS B 1 36 ? 10.562 -11.617 -7.02 1 95.69 36 LYS B N 1
ATOM 771 C CA . LYS B 1 36 ? 11.562 -12.5 -6.426 1 95.69 36 LYS B CA 1
ATOM 772 C C . LYS B 1 36 ? 11.07 -13.945 -6.406 1 95.69 36 LYS B C 1
ATOM 774 O O . LYS B 1 36 ? 11.867 -14.875 -6.539 1 95.69 36 LYS B O 1
ATOM 779 N N . ALA B 1 37 ? 9.773 -14.031 -6.324 1 95.75 37 ALA B N 1
ATOM 780 C CA . ALA B 1 37 ? 9.164 -15.359 -6.309 1 95.75 37 ALA B CA 1
ATOM 781 C C . ALA B 1 37 ? 8.867 -15.844 -7.723 1 95.75 37 ALA B C 1
ATOM 783 O O . ALA B 1 37 ? 8.234 -16.891 -7.91 1 95.75 37 ALA B O 1
ATOM 784 N N . GLU B 1 38 ? 9.195 -15.039 -8.695 1 96.06 38 GLU B N 1
ATOM 785 C CA . GLU B 1 38 ? 9.078 -15.383 -10.109 1 96.06 38 GLU B CA 1
ATOM 786 C C . GLU B 1 38 ? 7.613 -15.508 -10.523 1 96.06 38 GLU B C 1
ATOM 788 O O . GLU B 1 38 ? 7.258 -16.391 -11.305 1 96.06 38 GLU B O 1
ATOM 793 N N . GLU B 1 39 ? 6.855 -14.742 -9.922 1 96.44 39 GLU B N 1
ATOM 794 C CA . GLU B 1 39 ? 5.465 -14.68 -10.367 1 96.44 39 GLU B CA 1
ATOM 795 C C . GLU B 1 39 ? 5.359 -14.023 -11.742 1 96.44 39 GLU B C 1
ATOM 797 O O . GLU B 1 39 ? 6.156 -13.141 -12.086 1 96.44 39 GLU B O 1
ATOM 802 N N . PRO B 1 40 ? 4.344 -14.469 -12.516 1 95.69 40 PRO B N 1
ATOM 803 C CA . PRO B 1 40 ? 4.156 -13.844 -13.828 1 95.69 40 PRO B CA 1
ATOM 804 C C . PRO B 1 40 ? 3.869 -12.352 -13.734 1 95.69 40 PRO B C 1
ATOM 806 O O . PRO B 1 40 ? 3.117 -11.914 -12.859 1 95.69 40 PRO B O 1
ATOM 809 N N . ILE B 1 41 ? 4.359 -11.523 -14.672 1 95.19 41 ILE B N 1
ATOM 810 C CA . ILE B 1 41 ? 4.266 -10.07 -14.688 1 95.19 41 ILE B CA 1
ATOM 811 C C . ILE B 1 41 ? 2.801 -9.648 -14.773 1 95.19 41 ILE B C 1
ATOM 813 O O . ILE B 1 41 ? 2.389 -8.68 -14.125 1 95.19 41 ILE B O 1
ATOM 817 N N . GLU B 1 42 ? 2.043 -10.359 -15.539 1 95.56 42 GLU B N 1
ATOM 818 C CA . GLU B 1 42 ? 0.627 -10.047 -15.703 1 95.56 42 GLU B CA 1
ATOM 819 C C . GLU B 1 42 ? -0.11 -10.109 -14.375 1 95.56 42 GLU B C 1
ATOM 821 O O . GLU B 1 42 ? -0.998 -9.297 -14.109 1 95.56 42 GLU B O 1
ATOM 826 N N . LYS B 1 43 ? 0.219 -11.039 -13.523 1 96.38 43 LYS B N 1
ATOM 827 C CA . LYS B 1 43 ? -0.38 -11.172 -12.195 1 96.38 43 LYS B CA 1
ATOM 828 C C . LYS B 1 43 ? 0.039 -10.016 -11.289 1 96.38 43 LYS B C 1
ATOM 830 O O . LYS B 1 43 ? -0.778 -9.484 -10.539 1 96.38 43 LYS B O 1
ATOM 835 N N . ILE B 1 44 ? 1.274 -9.664 -11.352 1 97.56 44 ILE B N 1
ATOM 836 C CA . ILE B 1 44 ? 1.807 -8.578 -10.539 1 97.56 44 ILE B CA 1
ATOM 837 C C . ILE B 1 44 ? 1.081 -7.277 -10.875 1 97.56 44 ILE B C 1
ATOM 839 O O . ILE B 1 44 ? 0.661 -6.543 -9.977 1 97.56 44 ILE B O 1
ATOM 843 N N . ILE B 1 45 ? 0.881 -7.02 -12.125 1 96.75 45 ILE B N 1
ATOM 844 C CA . ILE B 1 45 ? 0.174 -5.828 -12.578 1 96.75 45 ILE B CA 1
ATOM 845 C C . ILE B 1 45 ? -1.264 -5.855 -12.062 1 96.75 45 ILE B C 1
ATOM 847 O O . ILE B 1 45 ? -1.76 -4.855 -11.539 1 96.75 45 ILE B O 1
ATOM 851 N N . LYS B 1 46 ? -1.812 -6.949 -12.188 1 96.44 46 LYS B N 1
ATOM 852 C CA . LYS B 1 46 ? -3.211 -7.125 -11.812 1 96.44 46 LYS B CA 1
ATOM 853 C C . LYS B 1 46 ? -3.418 -6.871 -10.32 1 96.44 46 LYS B C 1
ATOM 855 O O . LYS B 1 46 ? -4.398 -6.238 -9.93 1 96.44 46 LYS B O 1
ATOM 860 N N . TYR B 1 47 ? -2.574 -7.359 -9.562 1 97.44 47 TYR B N 1
ATOM 861 C CA . TYR B 1 47 ? -2.793 -7.336 -8.117 1 97.44 47 TYR B CA 1
ATOM 862 C C . TYR B 1 47 ? -2.334 -6.016 -7.516 1 97.44 47 TYR B C 1
ATOM 864 O O . TYR B 1 47 ? -2.943 -5.508 -6.57 1 97.44 47 TYR B O 1
ATOM 872 N N . THR B 1 48 ? -1.278 -5.414 -8.016 1 97.31 48 THR B N 1
ATOM 873 C CA . THR B 1 48 ? -0.682 -4.238 -7.391 1 97.31 48 THR B CA 1
ATOM 874 C C . THR B 1 48 ? -1.133 -2.963 -8.102 1 97.31 48 THR B C 1
ATOM 876 O O . THR B 1 48 ? -0.942 -1.859 -7.586 1 97.31 48 THR B O 1
ATOM 879 N N . SER B 1 49 ? -1.666 -3.059 -9.211 1 93.81 49 SER B N 1
ATOM 880 C CA . SER B 1 49 ? -2.146 -1.951 -10.031 1 93.81 49 SER B CA 1
ATOM 881 C C . SER B 1 49 ? -1.001 -1.034 -10.445 1 93.81 49 SER B C 1
ATOM 883 O O . SER B 1 49 ? -1.193 0.172 -10.617 1 93.81 49 SER B O 1
ATOM 885 N N . LEU B 1 50 ? 0.141 -1.541 -10.422 1 96.38 50 LEU B N 1
ATOM 886 C CA . LEU B 1 50 ? 1.284 -0.837 -10.992 1 96.38 50 LEU B CA 1
ATOM 887 C C . LEU B 1 50 ? 1.298 -0.964 -12.508 1 96.38 50 LEU B C 1
ATOM 889 O O . LEU B 1 50 ? 0.81 -1.954 -13.055 1 96.38 50 LEU B O 1
ATOM 893 N N . THR B 1 51 ? 1.832 0.054 -13.055 1 95.56 51 THR B N 1
ATOM 894 C CA . THR B 1 51 ? 1.922 0.009 -14.508 1 95.56 51 THR B CA 1
ATOM 895 C C . THR B 1 51 ? 3.066 -0.897 -14.953 1 95.56 51 THR B C 1
ATOM 897 O O . THR B 1 51 ? 3.957 -1.214 -14.164 1 95.56 51 THR B O 1
ATOM 900 N N . GLU B 1 52 ? 3.006 -1.279 -16.203 1 94.75 52 GLU B N 1
ATOM 901 C CA . GLU B 1 52 ? 4.086 -2.082 -16.781 1 94.75 52 GLU B CA 1
ATOM 902 C C . GLU B 1 52 ? 5.43 -1.372 -16.641 1 94.75 52 GLU B C 1
ATOM 904 O O . GLU B 1 52 ? 6.449 -2.008 -16.359 1 94.75 52 GLU B O 1
ATOM 909 N N . GLU B 1 53 ? 5.402 -0.089 -16.859 1 95.31 53 GLU B N 1
ATOM 910 C CA . GLU B 1 53 ? 6.621 0.71 -16.766 1 95.31 53 GLU B CA 1
ATOM 911 C C . GLU B 1 53 ? 7.191 0.665 -15.344 1 95.31 53 GLU B C 1
ATOM 913 O O . GLU B 1 53 ? 8.398 0.516 -15.164 1 95.31 53 GLU B O 1
ATOM 918 N N . GLU B 1 54 ? 6.371 0.77 -14.391 1 95.75 54 GLU B N 1
ATOM 919 C CA . GLU B 1 54 ? 6.805 0.712 -13 1 95.75 54 GLU B CA 1
ATOM 920 C C . GLU B 1 54 ? 7.395 -0.653 -12.656 1 95.75 54 GLU B C 1
ATOM 922 O O . GLU B 1 54 ? 8.398 -0.742 -11.953 1 95.75 54 GLU B O 1
ATOM 927 N N . ILE B 1 55 ? 6.805 -1.643 -13.156 1 95.38 55 ILE B N 1
ATOM 928 C CA . ILE B 1 55 ? 7.266 -3.004 -12.914 1 95.38 55 ILE B CA 1
ATOM 929 C C . ILE B 1 55 ? 8.641 -3.207 -13.547 1 95.38 55 ILE B C 1
ATOM 931 O O . ILE B 1 55 ? 9.516 -3.844 -12.953 1 95.38 55 ILE B O 1
ATO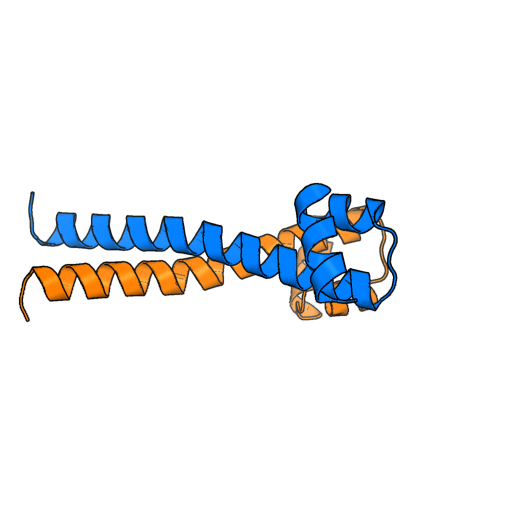M 935 N N . GLN B 1 56 ? 8.773 -2.676 -14.703 1 93.31 56 GLN B N 1
ATOM 936 C CA . GLN B 1 56 ? 10.047 -2.826 -15.391 1 93.31 56 GLN B CA 1
ATOM 937 C C . GLN B 1 56 ? 11.18 -2.172 -14.609 1 93.31 56 GLN B C 1
ATOM 939 O O . GLN B 1 56 ? 12.305 -2.684 -14.586 1 93.31 56 GLN B O 1
ATOM 944 N N . VAL 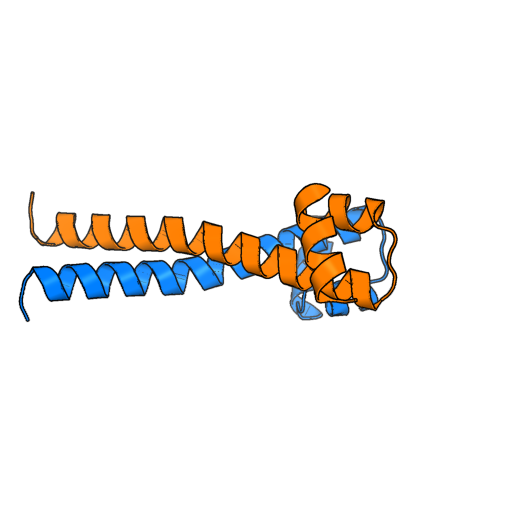B 1 57 ? 10.867 -1.081 -14.047 1 94.56 57 VAL B N 1
ATOM 945 C CA . VAL B 1 57 ? 11.852 -0.403 -13.203 1 94.56 57 VAL B CA 1
ATOM 946 C C . VAL B 1 57 ? 12.242 -1.307 -12.039 1 94.56 57 VAL B C 1
ATOM 948 O O . VAL B 1 57 ? 13.422 -1.403 -11.688 1 94.56 57 VAL B O 1
ATOM 951 N N . LEU B 1 58 ? 11.305 -1.95 -11.438 1 94.25 58 LEU B N 1
ATOM 952 C CA . LEU B 1 58 ? 11.555 -2.834 -10.305 1 94.25 58 LEU B CA 1
ATOM 953 C C . LEU B 1 58 ? 12.359 -4.055 -10.734 1 94.25 58 LEU B C 1
ATOM 955 O O . LEU B 1 58 ? 13.211 -4.539 -9.977 1 94.25 58 LEU B O 1
ATOM 959 N N . VAL B 1 59 ? 12.031 -4.496 -11.938 1 92.06 59 VAL B N 1
ATOM 960 C CA . VAL B 1 59 ? 12.781 -5.625 -12.484 1 92.06 59 VAL B CA 1
ATOM 961 C C . VAL B 1 59 ? 14.266 -5.273 -12.555 1 92.06 59 VAL B C 1
ATOM 963 O O . VAL B 1 59 ? 15.117 -6.102 -12.219 1 92.06 59 VAL B O 1
ATOM 966 N N . GLY B 1 60 ? 14.453 -4.051 -12.875 1 90.62 60 GLY B N 1
ATOM 967 C CA . GLY B 1 60 ? 15.82 -3.572 -12.953 1 90.62 60 GLY B CA 1
ATOM 968 C C . GLY B 1 60 ? 16.5 -3.486 -11.602 1 90.62 60 GLY B C 1
ATOM 969 O O . GLY B 1 60 ? 17.734 -3.578 -11.508 1 90.62 60 GLY B O 1
ATOM 970 N N . GLN B 1 61 ? 15.789 -3.334 -10.664 1 85.81 61 GLN B N 1
ATOM 971 C CA . GLN B 1 61 ? 16.328 -3.232 -9.312 1 85.81 61 GLN B CA 1
ATOM 972 C C . GLN B 1 61 ? 16.609 -4.613 -8.719 1 85.81 61 GLN B C 1
ATOM 974 O O . GLN B 1 61 ? 17.453 -4.762 -7.848 1 85.81 61 GLN B O 1
ATOM 979 N N . VAL B 1 62 ? 15.812 -5.516 -9.125 1 78.81 62 VAL B N 1
ATOM 980 C CA . VAL B 1 62 ? 15.961 -6.883 -8.633 1 78.81 62 VAL B CA 1
ATOM 981 C C . VAL B 1 62 ? 17.094 -7.582 -9.391 1 78.81 62 VAL B C 1
ATOM 983 O O . VAL B 1 62 ? 17.844 -8.359 -8.812 1 78.81 62 VAL B O 1
ATOM 986 N N . ARG B 1 63 ? 17.203 -7.402 -10.695 1 71.19 63 ARG B N 1
ATOM 987 C CA . ARG B 1 63 ? 18.297 -7.992 -11.453 1 71.19 63 ARG B CA 1
ATOM 988 C C . ARG B 1 63 ? 19.609 -7.289 -11.141 1 71.19 63 ARG B C 1
ATOM 990 O O . ARG B 1 63 ? 19.641 -6.07 -10.969 1 71.19 63 ARG B O 1
#

pLDDT: mean 95.34, std 5.17, range [71.19, 98.62]

Foldseek 3Di:
DDPVVVVVVVVVVVVVVVVVVVLVVVLLVVLLVCVVVVHDPVVSCVPSVDDPVSSVVSVVVND/DDPVVVVVVVVVVVVVVVVVVVLVVVLLVVLLVCVVVVHDPVVSCVPSVDDPVSSVVSVVVND

Nearest PDB structures (foldseek):
  3frw-assembly2_D  TM=7.298E-01  e=1.765E+00  Blautia obeum ATCC 29174
  3frw-assembly1_A  TM=6.754E-01  e=1.888E+00  Blautia obeum ATCC 29174
  3g1c-assembly1_A-2  TM=7.745E-01  e=3.033E+00  Lachnospira eligens ATCC 27750
  3kor-assembly1_A  TM=6.373E-01  e=5.577E+00  Staphylococcus aureus subsp. aureus USA300_TCH1516
  3frw-assembly2_D  TM=7.295E-01  e=1.765E+00  Blautia obeum ATCC 29174

Radius of gyration: 17.79 Å; Cα contacts (8 Å, |Δi|>4): 167; chains: 2; bounding box: 36×52×36 Å

Solvent-accessible surface area (backbone atoms only — not comparable to full-atom values): 6477 Å² total; per-residue (Å²): 132,58,71,66,57,52,34,49,52,29,18,51,52,17,23,54,53,13,23,55,52,14,25,52,51,36,30,51,51,29,43,50,48,37,52,75,68,65,49,61,66,70,56,44,32,68,43,49,68,48,50,70,70,58,49,53,53,50,50,55,68,70,98,132,56,72,68,56,52,33,50,52,30,20,52,51,18,22,54,53,13,23,55,53,14,25,51,52,38,32,50,51,30,42,51,47,36,52,76,68,63,50,61,65,70,55,44,31,66,42,49,68,47,50,71,69,60,50,51,54,49,49,56,68,72,99